Protein AF-A0A0N4Y016-F1 (afdb_monomer_lite)

InterPro domains:
  IPR036259 MFS transporter superfamily [G3DSA:1.20.1250.20] (77-153)
  IPR036259 MFS transporter superfamily [SSF103473] (103-144)

Secondary structure (DSSP, 8-state):
----------HHHHHHHHHHHHHHHHHHHHHHTTHHHHHHH---SEEEETTEEEE-GGG--S--TTS-BTTTT-S-HHHHHHHT--SS--HHHHS-GGGSHHHHHS-HHHHHHHHHHHHHHHHHHHHHHH-HHHHHHHHHHHHHHHHHHHS-------

Structure (mmCIF, N/CA/C/O backbone):
data_AF-A0A0N4Y016-F1
#
_entry.id   AF-A0A0N4Y016-F1
#
loop_
_atom_site.group_PDB
_atom_site.id
_atom_site.type_symbol
_atom_site.label_atom_id
_atom_site.label_alt_id
_atom_site.label_comp_id
_atom_site.label_asym_id
_atom_site.label_entity_id
_atom_site.label_seq_id
_atom_site.pdbx_PDB_ins_code
_atom_site.Cartn_x
_atom_site.Cartn_y
_atom_site.Cartn_z
_atom_site.occupancy
_atom_site.B_iso_or_equiv
_atom_site.auth_seq_id
_atom_site.auth_comp_id
_atom_site.auth_asym_id
_atom_site.auth_atom_id
_atom_site.pdbx_PDB_model_num
ATOM 1 N N . MET A 1 1 ? -28.224 -11.187 36.517 1.00 31.27 1 MET A N 1
ATOM 2 C CA . MET A 1 1 ? -27.516 -10.902 37.781 1.00 31.27 1 MET A CA 1
ATOM 3 C C . MET A 1 1 ? -26.398 -9.942 37.426 1.00 31.27 1 MET A C 1
ATOM 5 O O . MET A 1 1 ? -25.656 -10.269 36.513 1.00 31.27 1 MET A O 1
ATOM 9 N N . ALA A 1 2 ? -26.400 -8.774 38.075 1.00 33.03 2 ALA A N 1
ATOM 10 C CA . ALA A 1 2 ? -25.666 -7.545 37.750 1.00 33.03 2 ALA A CA 1
ATOM 11 C C . ALA A 1 2 ? -26.059 -6.896 36.406 1.00 33.03 2 ALA A C 1
ATOM 13 O O . ALA A 1 2 ? -25.470 -7.157 35.364 1.00 33.03 2 ALA A O 1
ATOM 14 N N . ILE A 1 3 ? -27.096 -6.051 36.449 1.00 38.00 3 ILE A N 1
ATOM 15 C CA . ILE A 1 3 ? -27.151 -4.874 35.577 1.00 38.00 3 ILE A CA 1
ATOM 16 C C . ILE A 1 3 ? -26.117 -3.934 36.196 1.00 38.00 3 ILE A C 1
ATOM 18 O O . ILE A 1 3 ? -26.324 -3.455 37.308 1.00 38.00 3 ILE A O 1
ATOM 22 N N . GLU A 1 4 ? -24.962 -3.807 35.553 1.00 46.53 4 GLU A N 1
ATOM 23 C CA . GLU A 1 4 ? -23.960 -2.804 35.899 1.00 46.53 4 GLU A CA 1
ATOM 24 C C . GLU A 1 4 ? -24.603 -1.447 35.593 1.00 46.53 4 GLU A C 1
ATOM 26 O O . GLU A 1 4 ? -24.850 -1.114 34.432 1.00 46.53 4 GLU A O 1
ATOM 31 N N . GLU A 1 5 ? -25.029 -0.735 36.638 1.00 42.47 5 GLU A N 1
ATOM 32 C CA . GLU A 1 5 ? -25.498 0.640 36.506 1.00 42.47 5 GLU A CA 1
ATOM 33 C C . GLU A 1 5 ? -24.327 1.469 35.977 1.00 42.47 5 GLU A C 1
ATOM 35 O O . GLU A 1 5 ? -23.340 1.684 36.677 1.00 42.47 5 GLU A O 1
ATOM 40 N N . ALA A 1 6 ? -24.415 1.892 34.717 1.00 51.56 6 ALA A N 1
ATOM 41 C CA . ALA A 1 6 ? -23.481 2.849 34.152 1.00 51.56 6 ALA A CA 1
ATOM 42 C C . ALA A 1 6 ? -23.633 4.173 34.919 1.00 51.56 6 ALA A C 1
ATOM 44 O O . ALA A 1 6 ? -24.659 4.848 34.797 1.00 51.56 6 ALA A O 1
ATOM 45 N N . GLU A 1 7 ? -22.635 4.524 35.736 1.00 58.72 7 GLU A N 1
ATOM 46 C CA . GLU A 1 7 ? -22.540 5.847 36.355 1.00 58.72 7 GLU A CA 1
ATOM 47 C C . GLU A 1 7 ? -22.636 6.943 35.276 1.00 58.72 7 GLU A C 1
ATOM 49 O O . GLU A 1 7 ? -22.144 6.761 34.156 1.00 58.72 7 GLU A O 1
ATOM 54 N N . PRO A 1 8 ? -23.269 8.094 35.571 1.00 52.09 8 PRO A N 1
ATOM 55 C CA . PRO A 1 8 ? -23.382 9.180 34.610 1.00 52.09 8 PRO A CA 1
ATOM 56 C C . PRO A 1 8 ? -21.987 9.735 34.301 1.00 52.09 8 PRO A C 1
ATOM 58 O O . PRO A 1 8 ? -21.398 10.453 35.107 1.00 52.09 8 PRO A O 1
ATOM 61 N N . THR A 1 9 ? -21.471 9.414 33.114 1.00 60.38 9 THR A N 1
ATOM 62 C CA . THR A 1 9 ? -20.180 9.893 32.606 1.00 60.38 9 THR A CA 1
ATOM 63 C C . THR A 1 9 ? -20.112 11.414 32.695 1.00 60.38 9 THR A C 1
ATOM 65 O O . THR A 1 9 ? -20.908 12.114 32.056 1.00 60.38 9 THR A O 1
ATOM 68 N N . THR A 1 10 ? -19.170 11.948 33.474 1.00 66.56 10 THR A N 1
ATOM 69 C CA . THR A 1 10 ? -18.962 13.395 33.515 1.00 66.56 10 THR A CA 1
ATOM 70 C C . THR A 1 10 ? -18.268 13.853 32.229 1.00 66.56 10 THR A C 1
ATOM 72 O O . THR A 1 10 ? -17.533 13.108 31.582 1.00 66.56 10 THR A O 1
ATOM 75 N N . TRP A 1 11 ? -18.472 15.109 31.827 1.00 59.75 11 TRP A N 1
ATOM 76 C CA . TRP A 1 11 ? -17.852 15.676 30.617 1.00 59.75 11 TRP A CA 1
ATOM 77 C C . TRP A 1 11 ? -16.311 15.642 30.629 1.00 59.75 11 TRP A C 1
ATOM 79 O O . TRP A 1 11 ? -15.691 15.761 29.571 1.00 59.75 11 TRP A O 1
ATOM 89 N N . ALA A 1 12 ? -15.695 15.513 31.808 1.00 64.06 12 ALA A N 1
ATOM 90 C CA . ALA A 1 12 ? -14.253 15.362 31.964 1.00 64.06 12 ALA A CA 1
ATOM 91 C C . ALA A 1 12 ? -13.785 13.943 31.603 1.00 64.06 12 ALA A C 1
ATOM 93 O O . ALA A 1 12 ? -12.786 13.807 30.896 1.00 64.06 12 ALA A O 1
ATOM 94 N N . ASP A 1 13 ? -14.545 12.920 31.996 1.00 66.69 13 ASP A N 1
ATOM 95 C CA . ASP A 1 13 ? -14.242 11.514 31.700 1.00 66.69 13 ASP A CA 1
ATOM 96 C C . ASP A 1 13 ? -14.349 11.243 30.195 1.00 66.69 13 ASP A C 1
ATOM 98 O O . ASP A 1 13 ? -13.424 10.710 29.588 1.00 66.69 13 ASP A O 1
ATOM 102 N N . LEU A 1 14 ? -15.386 11.785 29.541 1.00 66.81 14 LEU A N 1
ATOM 103 C CA . LEU A 1 14 ? -15.555 11.681 28.085 1.00 66.81 14 LEU A CA 1
ATOM 104 C C . LEU A 1 14 ? -14.371 12.286 27.304 1.00 66.81 14 LEU A C 1
ATOM 106 O O . LEU A 1 14 ? -13.972 11.775 26.258 1.00 66.81 14 LEU A O 1
ATOM 110 N N . ARG A 1 15 ? -13.789 13.389 27.796 1.00 72.75 15 ARG A N 1
ATOM 111 C CA . ARG A 1 15 ? -12.608 14.011 27.171 1.00 72.75 15 ARG A CA 1
ATOM 112 C C . ARG A 1 15 ? -11.352 13.171 27.362 1.00 72.75 15 ARG A C 1
ATOM 114 O O . ARG A 1 15 ? -10.527 13.119 26.451 1.00 72.75 15 ARG A O 1
ATOM 121 N N . LEU A 1 16 ? -11.208 12.543 28.526 1.00 74.44 16 LEU A N 1
ATOM 122 C CA . LEU A 1 16 ? -10.088 11.663 28.831 1.00 74.44 16 LEU A CA 1
ATOM 123 C C . LEU A 1 16 ? -10.142 10.401 27.964 1.00 74.44 16 LEU A C 1
ATOM 125 O O . LEU A 1 16 ? -9.131 10.042 27.370 1.00 74.44 16 LEU A O 1
ATOM 129 N N . ASP A 1 17 ? -11.317 9.797 27.805 1.00 71.50 17 ASP A N 1
ATOM 130 C CA . ASP A 1 17 ? -11.499 8.596 26.985 1.00 71.50 17 ASP A CA 1
ATOM 131 C C . ASP A 1 17 ? -11.209 8.862 25.505 1.00 71.50 17 ASP A C 1
ATOM 133 O O . ASP A 1 17 ? -10.481 8.101 24.863 1.00 71.50 17 ASP A O 1
ATOM 137 N N . ILE A 1 18 ? -11.681 9.993 24.967 1.00 73.88 18 ILE A N 1
ATOM 138 C CA . ILE A 1 18 ? -11.359 10.419 23.595 1.00 73.88 18 ILE A CA 1
ATOM 139 C C . ILE A 1 18 ? -9.852 10.660 23.438 1.00 73.88 18 ILE A C 1
ATOM 141 O O . ILE A 1 18 ? -9.267 10.272 22.425 1.00 73.88 18 ILE A O 1
ATOM 145 N N . LEU A 1 19 ? -9.205 11.278 24.431 1.00 73.19 19 LEU A N 1
ATOM 146 C CA . LEU A 1 19 ? -7.766 11.538 24.407 1.00 73.19 19 LEU A CA 1
ATOM 147 C C . LEU A 1 19 ? -6.959 10.236 24.466 1.00 73.19 19 LEU A C 1
ATOM 149 O O . LEU A 1 19 ? -6.006 10.079 23.703 1.00 73.19 19 LEU A O 1
ATOM 153 N N . ILE A 1 20 ? -7.343 9.294 25.330 1.00 79.06 20 ILE A N 1
ATOM 154 C CA . ILE A 1 20 ? -6.713 7.974 25.441 1.00 79.06 20 ILE A CA 1
ATOM 155 C C . ILE A 1 20 ? -6.882 7.216 24.130 1.00 79.06 20 ILE A C 1
ATOM 157 O O . ILE A 1 20 ? -5.908 6.671 23.616 1.00 79.06 20 ILE A O 1
ATOM 161 N N . PHE A 1 21 ? -8.079 7.238 23.545 1.00 75.62 21 PHE A N 1
ATOM 162 C CA . PHE A 1 21 ? -8.343 6.602 22.264 1.00 75.62 21 PHE A CA 1
ATOM 163 C C . PHE A 1 21 ? -7.490 7.214 21.150 1.00 75.62 21 PHE A C 1
ATOM 165 O O . PHE A 1 21 ? -6.783 6.489 20.456 1.00 75.62 21 PHE A O 1
ATOM 172 N N . ALA A 1 22 ? -7.474 8.541 21.015 1.00 72.94 22 ALA A N 1
ATOM 173 C CA . ALA A 1 22 ? -6.661 9.233 20.017 1.00 72.94 22 ALA A CA 1
ATOM 174 C C . ALA A 1 22 ? -5.164 8.945 20.199 1.00 72.94 22 ALA A C 1
ATOM 176 O O . ALA A 1 22 ? -4.471 8.643 19.230 1.00 72.94 22 ALA A O 1
ATOM 177 N N . THR A 1 23 ? -4.673 8.968 21.440 1.00 70.75 23 THR A N 1
ATOM 178 C CA . THR A 1 23 ? -3.265 8.694 21.760 1.00 70.75 23 THR A CA 1
ATOM 179 C C . THR A 1 23 ? -2.908 7.234 21.495 1.00 70.75 23 THR A C 1
ATOM 181 O O . THR A 1 23 ? -1.837 6.954 20.966 1.00 70.75 23 THR A O 1
ATOM 184 N N . TYR A 1 24 ? -3.811 6.298 21.792 1.00 76.56 24 TYR A N 1
ATOM 185 C CA . TYR A 1 24 ? -3.641 4.880 21.490 1.00 76.56 24 TYR A CA 1
ATOM 186 C C . TYR A 1 24 ? -3.611 4.625 19.981 1.00 76.56 24 TYR A C 1
ATOM 188 O O . TYR A 1 24 ? -2.718 3.929 19.504 1.00 76.56 24 TYR A O 1
ATOM 196 N N . GLN A 1 25 ? -4.518 5.247 19.218 1.00 69.81 25 GLN A N 1
ATOM 197 C CA . GLN A 1 25 ? -4.508 5.192 17.754 1.00 69.81 25 GLN A CA 1
ATOM 198 C C . GLN A 1 25 ? -3.208 5.762 17.183 1.00 69.81 25 GLN A C 1
ATOM 200 O O . GLN A 1 25 ? -2.603 5.125 16.328 1.00 69.81 25 GLN A O 1
ATOM 205 N N . LEU A 1 26 ? -2.736 6.905 17.697 1.00 66.94 26 LEU A N 1
ATOM 206 C CA . LEU A 1 26 ? -1.453 7.517 17.330 1.00 66.94 26 LEU A CA 1
ATOM 207 C C . LEU A 1 26 ? -0.255 6.635 17.690 1.00 66.94 26 LEU A C 1
ATOM 209 O O . LEU A 1 26 ? 0.684 6.532 16.910 1.00 66.94 26 LEU A O 1
ATOM 213 N N . CYS A 1 27 ? -0.279 5.972 18.842 1.00 69.81 27 CYS A N 1
ATOM 214 C CA . CYS A 1 27 ? 0.796 5.086 19.269 1.00 69.81 27 CYS A CA 1
ATOM 215 C C . CYS A 1 27 ? 0.836 3.814 18.409 1.00 69.81 27 CYS A C 1
ATOM 217 O O . CYS A 1 27 ? 1.904 3.400 17.962 1.00 69.81 27 CYS A O 1
ATOM 219 N N . HIS A 1 28 ? -0.328 3.235 18.100 1.00 69.00 28 HIS A N 1
ATOM 220 C CA . HIS A 1 28 ? -0.449 2.085 17.203 1.00 69.00 28 HIS A CA 1
ATOM 221 C C . HIS A 1 28 ? -0.002 2.436 15.783 1.00 69.00 28 HIS A C 1
ATOM 223 O O . HIS A 1 28 ? 0.725 1.664 15.154 1.00 69.00 28 HIS A O 1
ATOM 229 N N . ALA A 1 29 ? -0.380 3.632 15.326 1.00 65.25 29 ALA A N 1
ATOM 230 C CA . ALA A 1 29 ? 0.157 4.282 14.147 1.00 65.25 29 ALA A CA 1
ATOM 231 C C . ALA A 1 29 ? 1.692 4.284 14.209 1.00 65.25 29 ALA A C 1
ATOM 233 O O . ALA A 1 29 ? 2.318 3.521 13.489 1.00 65.25 29 ALA A O 1
ATOM 234 N N . LEU A 1 30 ? 2.309 5.023 15.127 1.00 64.94 30 LEU A N 1
ATOM 235 C CA . LEU A 1 30 ? 3.767 5.164 15.216 1.00 64.94 30 LEU A CA 1
ATOM 236 C C . LEU A 1 30 ? 4.521 3.823 15.347 1.00 64.94 30 LEU A C 1
ATOM 238 O O . LEU A 1 30 ? 5.601 3.677 14.779 1.00 64.94 30 LEU A O 1
ATOM 242 N N . SER A 1 31 ? 3.946 2.835 16.040 1.00 63.47 31 SER A N 1
ATOM 243 C CA . SER A 1 31 ? 4.585 1.536 16.315 1.00 63.47 31 SER A CA 1
ATOM 244 C C . SER A 1 31 ? 4.634 0.605 15.100 1.00 63.47 31 SER A C 1
ATOM 246 O O . SER A 1 31 ? 5.610 -0.114 14.911 1.00 63.47 31 SER A O 1
ATOM 248 N N . THR A 1 32 ? 3.594 0.610 14.260 1.00 60.84 32 THR A N 1
ATOM 249 C CA . THR A 1 32 ? 3.521 -0.257 13.064 1.00 60.84 32 THR A CA 1
ATOM 250 C C . THR A 1 32 ? 4.047 0.429 11.794 1.00 60.84 32 THR A C 1
ATOM 252 O O . THR A 1 32 ? 4.201 -0.206 10.749 1.00 60.84 32 THR A O 1
ATOM 255 N N . GLN A 1 33 ? 4.377 1.722 11.880 1.00 56.25 33 GLN A N 1
ATOM 256 C CA . GLN A 1 33 ? 4.485 2.618 10.728 1.00 56.25 33 GLN A CA 1
ATOM 257 C C . GLN A 1 33 ? 5.801 2.698 9.978 1.00 56.25 33 GLN A C 1
ATOM 259 O O . GLN A 1 33 ? 5.846 3.352 8.941 1.00 56.25 33 GLN A O 1
ATOM 264 N N . GLN A 1 34 ? 6.880 2.085 10.439 1.00 60.25 34 GLN A N 1
ATOM 265 C CA . GLN A 1 34 ? 8.138 2.245 9.704 1.00 60.25 34 GLN A CA 1
ATOM 266 C C . GLN A 1 34 ? 8.256 1.237 8.557 1.00 60.25 34 GLN A C 1
ATOM 268 O O . GLN 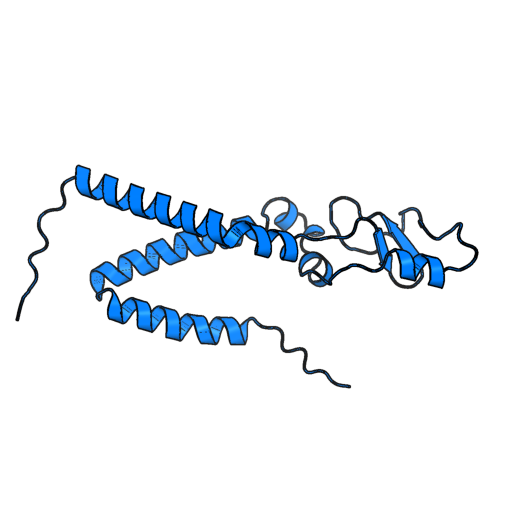A 1 34 ? 8.770 1.574 7.497 1.00 60.25 34 GLN A O 1
ATOM 273 N N . VAL A 1 35 ? 7.736 0.019 8.720 1.00 68.06 35 VAL A N 1
ATOM 274 C CA . VAL A 1 35 ? 8.026 -1.072 7.775 1.00 68.06 35 VAL A CA 1
ATOM 275 C C . VAL A 1 35 ? 7.027 -1.125 6.617 1.00 68.06 35 VAL A C 1
ATOM 277 O O . VAL A 1 35 ? 7.434 -1.192 5.459 1.00 68.06 35 VAL A O 1
ATOM 280 N N . ILE A 1 36 ? 5.723 -1.043 6.902 1.00 70.88 36 ILE A N 1
ATOM 281 C CA . ILE A 1 36 ? 4.670 -1.209 5.884 1.00 70.88 36 ILE A CA 1
ATOM 282 C C . ILE A 1 36 ? 4.702 -0.084 4.830 1.00 70.88 36 ILE A C 1
ATOM 284 O O . ILE A 1 36 ? 4.728 -0.395 3.640 1.00 70.88 36 ILE A O 1
ATOM 288 N N . PRO A 1 37 ? 4.789 1.209 5.201 1.00 69.44 37 PRO A N 1
ATOM 289 C CA . PRO A 1 37 ? 4.951 2.303 4.243 1.00 69.44 37 PRO A CA 1
ATOM 290 C C . PRO A 1 37 ? 6.182 2.185 3.352 1.00 69.44 37 PRO A C 1
ATOM 292 O O . PRO A 1 37 ? 6.111 2.537 2.177 1.00 69.44 37 PRO A O 1
ATOM 295 N N . VAL A 1 38 ? 7.306 1.722 3.905 1.00 73.44 38 VAL A N 1
ATOM 296 C CA . VAL A 1 38 ? 8.556 1.567 3.154 1.00 73.44 38 VAL A CA 1
ATOM 297 C C . VAL A 1 38 ? 8.407 0.460 2.119 1.00 73.44 38 VAL A C 1
ATOM 299 O O . VAL A 1 38 ? 8.731 0.687 0.960 1.00 73.44 38 VAL A O 1
ATOM 302 N N . LEU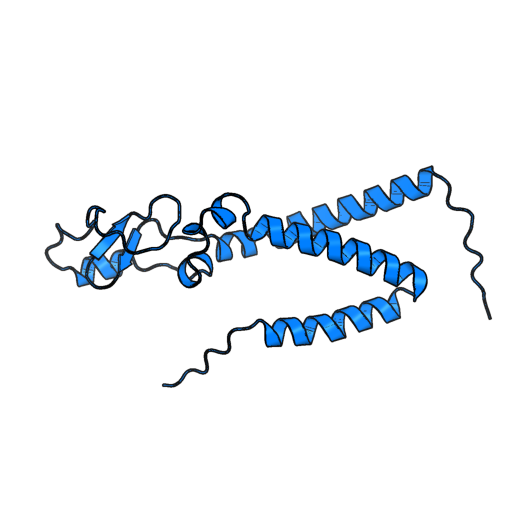 A 1 39 ? 7.848 -0.690 2.502 1.00 72.69 39 LEU A N 1
ATOM 303 C CA . LEU A 1 39 ? 7.607 -1.797 1.576 1.00 72.69 39 LEU A CA 1
ATOM 304 C C . LEU A 1 39 ? 6.571 -1.448 0.503 1.00 72.69 39 LEU A C 1
ATOM 306 O O . LEU A 1 39 ? 6.762 -1.796 -0.657 1.00 72.69 39 LEU A O 1
ATOM 310 N N . LEU A 1 40 ? 5.502 -0.733 0.864 1.00 75.06 40 LEU A N 1
ATOM 311 C CA . LEU A 1 40 ? 4.463 -0.336 -0.087 1.00 75.06 40 LEU A CA 1
ATOM 312 C C . LEU A 1 40 ? 4.963 0.720 -1.075 1.00 75.06 40 LEU A C 1
ATOM 314 O O . LEU A 1 40 ? 4.674 0.619 -2.260 1.00 75.06 40 LEU A O 1
ATOM 318 N N . ASN A 1 41 ? 5.723 1.716 -0.607 1.00 76.12 41 ASN A N 1
ATOM 319 C CA . ASN A 1 41 ? 6.120 2.875 -1.414 1.00 76.12 41 ASN A CA 1
ATOM 320 C C . ASN A 1 41 ? 7.522 2.799 -2.005 1.00 76.12 41 ASN A C 1
ATOM 322 O O . ASN A 1 41 ? 7.972 3.783 -2.601 1.00 76.12 41 ASN A O 1
ATOM 326 N N . TYR A 1 42 ? 8.241 1.703 -1.793 1.00 81.38 42 TYR A N 1
ATOM 327 C CA . TYR A 1 42 ? 9.540 1.530 -2.413 1.00 81.38 42 TYR A CA 1
ATOM 328 C C . TYR A 1 42 ? 9.375 1.518 -3.927 1.00 81.38 42 TYR A C 1
ATOM 330 O O . TYR A 1 42 ? 8.636 0.713 -4.482 1.00 81.38 42 TYR A O 1
ATOM 338 N N . THR A 1 43 ? 10.074 2.416 -4.597 1.00 81.81 43 THR A N 1
ATOM 339 C CA . THR A 1 43 ? 10.209 2.422 -6.049 1.00 81.81 43 THR A CA 1
ATOM 340 C C . THR A 1 43 ? 11.680 2.673 -6.340 1.00 81.81 43 THR A C 1
ATOM 342 O O . THR A 1 43 ? 12.217 3.669 -5.834 1.00 81.81 43 THR A O 1
ATOM 345 N N . PRO A 1 44 ? 12.356 1.800 -7.103 1.00 82.25 44 PRO A N 1
ATOM 346 C CA . PRO A 1 44 ? 13.742 2.027 -7.466 1.00 82.25 44 PRO A CA 1
ATOM 347 C C . PRO A 1 44 ? 13.846 3.290 -8.324 1.00 82.25 44 PRO A C 1
ATOM 349 O O . PRO A 1 44 ? 12.908 3.671 -9.025 1.00 82.25 44 PRO A O 1
ATOM 352 N N . LYS A 1 45 ? 15.008 3.942 -8.274 1.00 81.44 45 LYS A N 1
ATOM 353 C CA . LYS A 1 45 ? 15.272 5.138 -9.089 1.00 81.44 45 LYS A CA 1
ATOM 354 C C . LYS A 1 45 ? 15.304 4.819 -10.584 1.00 81.44 45 LYS A C 1
ATOM 356 O O . LYS A 1 45 ? 14.965 5.671 -11.391 1.00 81.44 45 LYS A O 1
ATOM 361 N N . VAL A 1 46 ? 15.696 3.596 -10.939 1.00 82.00 46 VAL A N 1
ATOM 362 C CA . VAL A 1 46 ? 15.773 3.112 -12.320 1.00 82.00 46 VAL A CA 1
ATOM 363 C C . VAL A 1 46 ? 14.878 1.887 -12.451 1.00 82.00 46 VAL A C 1
ATOM 365 O O . VAL A 1 46 ? 14.955 0.975 -11.629 1.00 82.00 46 VAL A O 1
ATOM 368 N N . GLY A 1 47 ? 14.023 1.879 -13.470 1.00 81.62 47 GLY A N 1
ATOM 369 C CA . GLY A 1 47 ? 13.203 0.734 -13.851 1.00 81.62 47 GLY A CA 1
ATOM 370 C C . GLY A 1 47 ? 13.609 0.239 -15.231 1.00 81.62 47 GLY A C 1
ATOM 371 O O . GLY A 1 47 ? 13.763 1.035 -16.159 1.00 81.62 47 GLY A O 1
ATOM 372 N N . CYS A 1 48 ? 13.797 -1.071 -15.368 1.00 80.12 48 CYS A N 1
ATOM 373 C CA . CYS A 1 48 ? 14.109 -1.703 -16.645 1.00 80.12 48 CYS A CA 1
ATOM 374 C C . CYS A 1 48 ? 12.881 -2.450 -17.171 1.00 80.12 48 CYS A C 1
ATOM 376 O O . CYS A 1 48 ? 12.413 -3.399 -16.542 1.00 80.12 48 CYS A O 1
ATOM 378 N N . PHE A 1 49 ? 12.395 -2.036 -18.340 1.00 81.88 49 PHE A N 1
ATOM 379 C CA . PHE A 1 49 ? 11.268 -2.632 -19.052 1.00 81.88 49 PHE A CA 1
ATOM 380 C C . PHE A 1 49 ? 11.778 -3.215 -20.371 1.00 81.88 49 PHE A C 1
ATOM 382 O O . PHE A 1 49 ? 12.218 -2.477 -21.255 1.00 81.88 49 PHE A O 1
ATOM 389 N N . ASP A 1 50 ? 11.740 -4.542 -20.498 1.00 78.81 50 ASP A N 1
ATOM 390 C CA . ASP A 1 50 ? 12.259 -5.297 -21.645 1.00 78.81 50 ASP A CA 1
ATOM 391 C C . ASP A 1 50 ? 13.714 -4.925 -22.004 1.00 78.81 50 ASP A C 1
ATOM 393 O O . ASP A 1 50 ? 14.654 -5.406 -21.357 1.00 78.81 50 ASP A O 1
ATOM 397 N N . ASN A 1 51 ? 13.862 -4.040 -23.002 1.00 75.00 51 ASN A N 1
ATOM 398 C CA . ASN A 1 51 ? 15.102 -3.594 -23.644 1.00 75.00 51 ASN A CA 1
ATOM 399 C C . ASN A 1 51 ? 15.446 -2.117 -23.354 1.00 75.00 51 ASN A C 1
ATOM 401 O O . ASN A 1 51 ? 16.338 -1.549 -23.986 1.00 75.00 51 ASN A O 1
ATOM 405 N N . VAL A 1 52 ? 14.729 -1.464 -22.435 1.00 78.00 52 VAL A N 1
ATOM 406 C CA . VAL A 1 52 ? 14.952 -0.057 -22.078 1.00 78.00 52 VAL A CA 1
ATOM 407 C C . VAL A 1 52 ? 15.015 0.082 -20.561 1.00 78.00 52 VAL A C 1
ATOM 409 O O . VAL A 1 52 ? 14.109 -0.354 -19.856 1.00 78.00 52 VAL A O 1
ATOM 412 N N . CYS A 1 53 ? 16.080 0.705 -20.055 1.00 81.38 53 CYS A N 1
ATOM 413 C CA . CYS A 1 53 ? 16.195 1.085 -18.649 1.00 81.38 53 CYS A CA 1
ATOM 414 C C . CYS A 1 53 ? 16.072 2.600 -18.538 1.00 81.38 53 CYS A C 1
ATOM 416 O O . CYS A 1 53 ? 16.834 3.327 -19.168 1.00 81.38 53 CYS A O 1
ATOM 418 N N . GLN A 1 54 ? 15.115 3.075 -17.753 1.00 85.06 54 GLN A N 1
ATOM 419 C CA . GLN A 1 54 ? 14.777 4.493 -17.635 1.00 85.06 54 GLN A CA 1
ATOM 420 C C . GLN A 1 54 ? 14.769 4.924 -16.169 1.00 85.06 54 GLN A C 1
ATOM 422 O O . GLN A 1 54 ? 14.498 4.121 -15.272 1.00 85.06 54 GLN A O 1
ATOM 427 N N . GLU A 1 55 ? 15.047 6.202 -15.928 1.00 81.56 55 GLU A N 1
ATOM 428 C CA . GLU A 1 55 ? 14.849 6.804 -14.612 1.00 81.56 55 GLU A CA 1
ATOM 429 C C . GLU A 1 55 ? 13.346 6.985 -14.352 1.00 81.56 55 GLU A C 1
ATOM 431 O O . GLU A 1 55 ? 12.585 7.382 -15.237 1.00 81.56 55 GLU A O 1
ATOM 436 N N . ILE A 1 56 ? 12.900 6.617 -13.153 1.00 80.88 56 ILE A N 1
ATOM 437 C CA . ILE A 1 56 ? 11.493 6.674 -12.766 1.00 80.88 56 ILE A CA 1
ATOM 438 C C . ILE A 1 56 ? 11.193 8.061 -12.197 1.00 80.88 56 ILE A C 1
ATOM 440 O O . ILE A 1 56 ? 11.532 8.367 -11.052 1.00 80.88 56 ILE A O 1
ATOM 444 N N . GLU A 1 57 ? 10.516 8.894 -12.985 1.00 72.62 57 GLU A N 1
ATOM 445 C CA . GLU A 1 57 ? 10.018 10.187 -12.519 1.00 72.62 57 GLU A CA 1
ATOM 446 C C . GLU A 1 57 ? 8.745 10.013 -11.667 1.00 72.62 57 GLU A C 1
ATOM 448 O O . GLU A 1 57 ? 7.868 9.194 -11.947 1.00 72.62 57 GLU A O 1
ATOM 453 N N . GLU A 1 58 ? 8.661 10.769 -10.569 1.00 72.75 58 GLU A N 1
ATOM 454 C CA . GLU A 1 58 ? 7.488 10.839 -9.681 1.00 72.75 58 GLU A CA 1
ATOM 455 C C . GLU A 1 58 ? 6.977 9.499 -9.100 1.00 72.75 58 GLU A C 1
ATOM 457 O O . GLU A 1 58 ? 5.807 9.392 -8.733 1.00 72.75 58 GLU A O 1
ATOM 462 N N . LYS A 1 59 ? 7.844 8.483 -8.954 1.00 73.75 59 LYS A N 1
ATOM 463 C CA . LYS A 1 59 ? 7.492 7.135 -8.442 1.00 73.75 59 LYS A CA 1
ATOM 464 C C . LYS A 1 59 ? 6.483 6.366 -9.310 1.00 73.75 59 LYS A C 1
ATOM 466 O O . LYS A 1 59 ? 5.936 5.358 -8.863 1.00 73.75 59 LYS A O 1
ATOM 471 N N . CYS A 1 60 ? 6.231 6.804 -10.542 1.00 80.62 60 CYS A N 1
ATOM 472 C CA . CYS A 1 60 ? 5.369 6.083 -11.471 1.00 80.62 60 CYS A CA 1
ATOM 473 C C . CYS A 1 60 ? 6.176 5.005 -12.208 1.00 80.62 60 CYS A C 1
ATOM 475 O O . CYS A 1 60 ? 6.916 5.295 -13.145 1.00 80.62 60 CYS A O 1
ATOM 477 N N . TYR A 1 61 ? 6.039 3.747 -11.782 1.00 77.56 61 TYR A N 1
ATOM 478 C CA . TYR A 1 61 ? 6.739 2.611 -12.386 1.00 77.56 61 TYR A CA 1
ATOM 479 C C . TYR A 1 61 ? 6.070 2.160 -13.696 1.00 77.56 61 TYR A C 1
ATOM 481 O O . TYR A 1 61 ? 5.492 1.085 -13.764 1.00 77.56 61 TYR A O 1
ATOM 489 N N . ARG A 1 62 ? 6.132 2.994 -14.741 1.00 78.44 62 ARG A N 1
ATOM 490 C CA . ARG A 1 62 ? 5.592 2.690 -16.074 1.00 78.44 62 ARG A CA 1
ATOM 491 C C . ARG A 1 62 ? 6.634 2.930 -17.160 1.00 78.44 62 ARG A C 1
ATOM 493 O O . ARG A 1 62 ? 7.438 3.859 -17.070 1.00 78.44 62 ARG A O 1
ATOM 500 N N . LYS A 1 63 ? 6.570 2.137 -18.233 1.00 78.38 63 LYS A N 1
ATOM 501 C CA . LYS A 1 63 ? 7.338 2.384 -19.457 1.00 78.38 63 LYS A CA 1
ATOM 502 C C . LYS A 1 63 ? 7.007 3.764 -20.039 1.00 78.38 63 LYS A C 1
ATOM 504 O O . LYS A 1 63 ? 5.847 4.093 -20.274 1.00 78.38 63 LYS A O 1
ATOM 509 N N . CYS A 1 64 ? 8.041 4.560 -20.268 1.00 74.56 64 CYS A N 1
ATOM 510 C CA . CYS A 1 64 ? 7.966 5.900 -20.823 1.00 74.56 64 CYS A CA 1
ATOM 511 C C . CYS A 1 64 ? 8.650 5.905 -22.190 1.00 74.56 64 CYS A C 1
ATOM 513 O O . CYS A 1 64 ? 9.859 5.702 -22.286 1.00 74.56 64 CYS A O 1
ATOM 515 N N . ASP A 1 65 ? 7.886 6.168 -23.248 1.00 70.94 65 ASP A N 1
ATOM 516 C CA . ASP A 1 65 ? 8.405 6.132 -24.621 1.00 70.94 65 ASP A CA 1
ATOM 517 C C . ASP A 1 65 ? 9.341 7.312 -24.949 1.00 70.94 65 ASP A C 1
ATOM 519 O O . ASP A 1 65 ? 10.119 7.246 -25.897 1.00 70.94 65 ASP A O 1
ATOM 523 N N . THR A 1 66 ? 9.293 8.393 -24.162 1.00 72.19 66 THR A N 1
ATOM 524 C CA . THR A 1 66 ? 10.090 9.618 -24.359 1.00 72.19 66 THR A CA 1
ATOM 525 C C . THR A 1 66 ? 11.287 9.743 -23.417 1.00 72.19 66 THR A C 1
ATOM 527 O O . THR A 1 66 ? 12.014 10.732 -23.490 1.00 72.19 66 THR A O 1
ATOM 530 N N . CYS A 1 67 ? 11.484 8.791 -22.505 1.00 75.94 67 CYS A N 1
ATOM 531 C CA . CYS A 1 67 ? 12.494 8.898 -21.457 1.00 75.94 67 CYS A CA 1
ATOM 532 C C . CYS A 1 67 ? 13.875 8.423 -21.936 1.00 75.94 67 CYS A C 1
ATOM 534 O O . CYS A 1 67 ? 14.001 7.489 -22.729 1.00 75.94 67 CYS A O 1
ATOM 536 N N . THR A 1 68 ? 14.932 9.068 -21.435 1.00 77.06 68 THR A N 1
ATOM 537 C CA . THR A 1 68 ? 16.320 8.727 -21.775 1.00 77.06 68 THR A CA 1
ATOM 538 C C . THR A 1 68 ? 16.677 7.337 -21.253 1.00 77.06 68 THR A C 1
ATOM 540 O O . THR A 1 68 ? 16.484 7.034 -20.075 1.00 77.06 68 THR A O 1
ATOM 543 N N . ASN A 1 69 ? 17.243 6.496 -22.122 1.00 77.62 69 ASN A N 1
ATOM 544 C CA . ASN A 1 69 ? 17.695 5.162 -21.742 1.00 77.62 69 ASN A CA 1
ATOM 545 C C . ASN A 1 69 ? 19.065 5.238 -21.045 1.00 77.62 69 ASN A C 1
ATOM 547 O O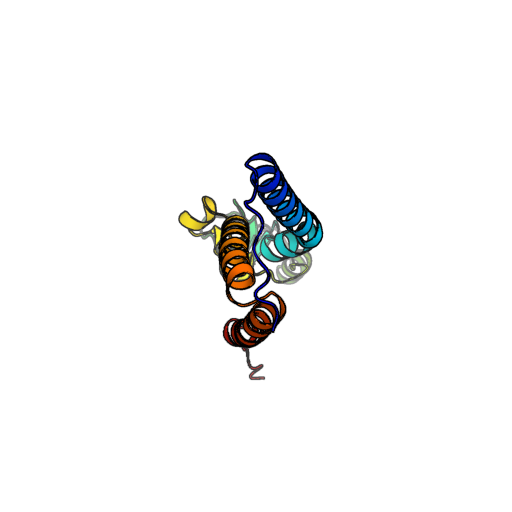 . ASN A 1 69 ? 20.070 5.592 -21.663 1.00 77.62 69 ASN A O 1
ATOM 551 N N . VAL A 1 70 ? 19.100 4.873 -19.765 1.00 80.69 70 VAL A N 1
ATOM 552 C CA . VAL A 1 70 ? 20.300 4.874 -18.911 1.00 80.69 70 VAL A CA 1
ATOM 553 C C . VAL A 1 70 ? 21.336 3.860 -19.412 1.00 80.69 70 VAL A C 1
ATOM 555 O O . VAL A 1 70 ? 22.538 4.100 -19.320 1.00 80.69 70 VAL A O 1
ATOM 558 N N . CYS A 1 71 ? 20.882 2.758 -20.017 1.00 76.50 71 CYS A N 1
ATOM 559 C CA . CYS A 1 71 ? 21.737 1.700 -20.557 1.00 76.50 71 CYS A CA 1
ATOM 560 C C . CYS A 1 71 ? 22.035 1.854 -22.060 1.00 76.50 71 CYS A C 1
ATOM 562 O O . CYS A 1 71 ? 22.615 0.953 -22.655 1.00 76.50 71 CYS A O 1
ATOM 564 N N . ALA A 1 72 ? 21.686 2.977 -22.705 1.00 76.88 72 ALA A N 1
ATOM 565 C CA . ALA A 1 72 ? 21.972 3.170 -24.136 1.00 76.88 72 ALA A CA 1
ATOM 566 C C . ALA A 1 72 ? 23.473 3.263 -24.466 1.00 76.88 72 ALA A C 1
ATOM 568 O O . ALA A 1 72 ? 23.864 3.024 -25.604 1.00 76.88 72 ALA A O 1
ATOM 569 N N . ASN A 1 73 ? 24.307 3.628 -23.488 1.00 77.44 73 ASN A N 1
ATOM 570 C CA . ASN A 1 73 ? 25.748 3.810 -23.667 1.00 77.44 73 ASN A CA 1
ATOM 571 C C . ASN A 1 73 ? 26.579 2.601 -23.190 1.00 77.44 73 ASN A C 1
ATOM 573 O O . ASN A 1 73 ? 27.808 2.658 -23.216 1.00 77.44 73 ASN A O 1
ATOM 577 N N . SER A 1 74 ? 25.945 1.524 -22.703 1.00 73.50 74 SER A N 1
ATOM 578 C CA . SER A 1 74 ? 26.672 0.326 -22.272 1.00 73.50 74 SER A CA 1
ATOM 579 C C . SER A 1 74 ? 26.935 -0.606 -23.457 1.00 73.50 74 SER A C 1
ATOM 581 O O . SER A 1 74 ? 26.099 -0.787 -24.337 1.00 73.50 74 SER A O 1
ATOM 583 N N . THR A 1 75 ? 28.122 -1.213 -23.484 1.00 73.12 75 THR A N 1
ATOM 584 C CA . THR A 1 75 ? 28.509 -2.212 -24.496 1.00 73.12 75 THR A CA 1
ATOM 585 C C . THR A 1 75 ? 27.786 -3.544 -24.317 1.00 73.12 75 THR A C 1
ATOM 587 O O . THR A 1 75 ? 27.665 -4.305 -25.273 1.00 73.12 75 THR A O 1
ATOM 590 N N . ASP A 1 76 ? 27.297 -3.811 -23.106 1.00 81.88 76 ASP A N 1
ATOM 591 C CA . ASP A 1 76 ? 26.460 -4.956 -22.777 1.00 81.88 76 ASP A CA 1
ATOM 592 C C . ASP A 1 76 ? 25.218 -4.488 -22.008 1.00 81.88 76 ASP A C 1
ATOM 594 O O . ASP A 1 76 ? 25.308 -3.877 -20.934 1.00 81.88 76 ASP A O 1
ATOM 598 N N . PHE A 1 77 ? 24.049 -4.738 -22.591 1.00 78.19 77 PHE A N 1
ATOM 599 C CA . PHE A 1 77 ? 22.763 -4.361 -22.016 1.00 78.19 77 PHE A CA 1
ATOM 600 C C . PHE A 1 77 ? 22.405 -5.244 -20.813 1.00 78.19 77 PHE A C 1
ATOM 602 O O . PHE A 1 77 ? 21.863 -4.744 -19.828 1.00 78.19 77 PHE A O 1
ATOM 609 N N . GLU A 1 78 ? 22.766 -6.531 -20.839 1.00 80.69 78 GLU A N 1
ATOM 610 C CA . GLU A 1 78 ? 22.421 -7.478 -19.770 1.00 80.69 78 GLU A CA 1
ATOM 611 C C . GLU A 1 78 ? 23.207 -7.196 -18.484 1.00 80.69 78 GLU A C 1
ATOM 613 O O . GLU A 1 78 ? 22.636 -7.182 -17.389 1.00 80.69 78 GLU A O 1
ATOM 618 N N . THR A 1 79 ? 24.495 -6.858 -18.604 1.00 82.81 79 THR A N 1
ATOM 619 C CA . THR A 1 79 ? 25.294 -6.394 -17.460 1.00 82.81 79 THR A CA 1
ATOM 620 C C . THR A 1 79 ? 24.697 -5.126 -16.839 1.00 82.81 79 THR A C 1
ATOM 622 O O . THR A 1 79 ? 24.523 -5.071 -15.620 1.00 82.81 79 THR A O 1
ATOM 625 N N . CYS A 1 80 ? 24.298 -4.141 -17.655 1.00 80.44 80 CYS A N 1
ATOM 626 C CA . CYS A 1 80 ? 23.657 -2.914 -17.168 1.00 80.44 80 CYS A CA 1
ATOM 627 C C . CYS A 1 80 ? 22.314 -3.202 -16.474 1.00 80.44 80 CYS A C 1
ATOM 629 O O . CYS A 1 80 ? 22.062 -2.727 -15.368 1.00 80.44 80 CYS A O 1
ATOM 631 N N . LYS A 1 81 ? 21.482 -4.068 -17.060 1.00 82.69 81 LYS A N 1
ATOM 632 C CA . LYS A 1 81 ? 20.202 -4.499 -16.483 1.00 82.69 81 LYS A CA 1
ATOM 633 C C . LYS A 1 81 ? 20.377 -5.196 -15.134 1.00 82.69 81 LYS A C 1
ATOM 635 O O . LYS A 1 81 ? 19.585 -4.976 -14.221 1.00 82.69 81 LYS A O 1
ATOM 640 N N . SER A 1 82 ? 21.420 -6.014 -14.983 1.00 80.50 82 SER A N 1
ATOM 641 C CA . SER A 1 82 ? 21.717 -6.699 -13.720 1.00 80.50 82 SER A CA 1
ATOM 642 C C . SER A 1 82 ? 22.099 -5.745 -12.583 1.00 80.50 82 SER A C 1
ATOM 644 O O . SER A 1 82 ? 21.766 -6.019 -11.432 1.00 80.50 82 SER A O 1
ATOM 646 N N . GLN A 1 83 ? 22.728 -4.610 -12.905 1.00 82.75 83 GLN A N 1
ATOM 647 C CA . GLN A 1 83 ? 23.161 -3.607 -11.933 1.00 82.75 83 GLN A CA 1
ATOM 648 C C . GLN A 1 83 ? 21.985 -2.827 -11.327 1.00 82.75 83 GLN A C 1
ATOM 650 O O . GLN A 1 83 ? 22.061 -2.392 -10.181 1.00 82.75 83 GLN A O 1
ATOM 655 N N . TYR A 1 84 ? 20.899 -2.669 -12.086 1.00 80.12 84 TYR A N 1
ATOM 656 C CA . TYR A 1 84 ? 19.709 -1.913 -11.691 1.00 80.12 84 TYR A CA 1
ATOM 657 C C . TYR A 1 84 ? 18.518 -2.805 -11.314 1.00 80.12 84 TYR A C 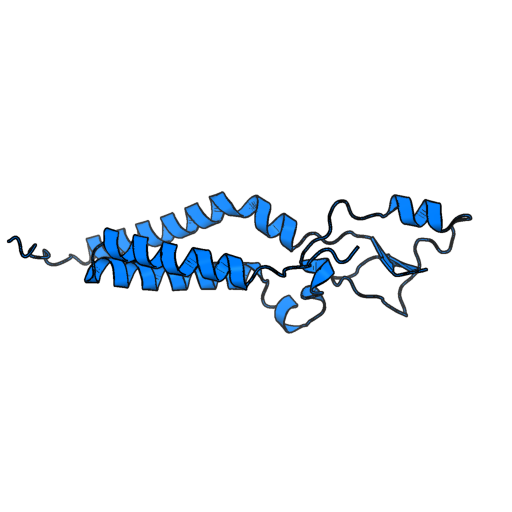1
ATOM 659 O O . TYR A 1 84 ? 17.371 -2.358 -11.352 1.00 80.12 84 TYR A O 1
ATOM 667 N N . LYS A 1 85 ? 18.760 -4.071 -10.944 1.00 78.12 85 LYS A N 1
ATOM 668 C CA . LYS A 1 85 ? 17.692 -4.936 -10.427 1.00 78.12 85 LYS A CA 1
ATOM 669 C C . LYS A 1 85 ? 17.152 -4.382 -9.097 1.00 78.12 85 LYS A C 1
ATOM 671 O O . LYS A 1 85 ? 17.953 -4.014 -8.241 1.00 78.12 85 LYS A O 1
ATOM 676 N N . PRO A 1 86 ? 15.821 -4.329 -8.907 1.00 78.44 86 PRO A N 1
ATOM 677 C CA . PRO A 1 86 ? 15.234 -3.891 -7.645 1.00 78.44 86 PRO A CA 1
ATOM 678 C C . PRO A 1 86 ? 15.556 -4.882 -6.520 1.00 78.44 86 PRO A C 1
ATOM 680 O O . PRO A 1 86 ? 15.559 -6.092 -6.746 1.00 78.44 86 PRO A O 1
ATOM 683 N N . ASP A 1 87 ? 15.773 -4.372 -5.304 1.00 78.44 87 ASP A N 1
ATOM 684 C CA . ASP A 1 87 ? 16.059 -5.203 -4.121 1.00 78.44 87 ASP A CA 1
ATOM 685 C C . ASP A 1 87 ? 14.854 -6.072 -3.724 1.00 78.44 87 ASP A C 1
ATOM 687 O O . ASP A 1 87 ? 15.006 -7.177 -3.204 1.00 78.44 87 ASP A O 1
ATOM 691 N N . PHE A 1 88 ? 13.643 -5.567 -3.970 1.00 79.12 88 PHE A N 1
ATOM 692 C CA . PHE A 1 88 ? 12.383 -6.278 -3.784 1.00 79.12 88 PHE A CA 1
ATOM 693 C C . PHE A 1 88 ? 11.295 -5.698 -4.694 1.00 79.12 88 PHE A C 1
ATOM 695 O O . PHE A 1 88 ? 11.316 -4.513 -5.036 1.00 79.12 88 PHE A O 1
ATOM 702 N N . LEU A 1 89 ? 10.332 -6.539 -5.080 1.00 77.75 89 LEU A N 1
ATOM 703 C CA . LEU A 1 89 ? 9.149 -6.111 -5.820 1.00 77.75 89 LEU A CA 1
ATOM 704 C C . LEU A 1 89 ? 8.132 -5.536 -4.828 1.00 77.75 89 LEU A C 1
ATOM 706 O O . LEU A 1 89 ? 7.669 -6.238 -3.931 1.00 77.75 89 LEU A O 1
ATOM 710 N N . SER A 1 90 ? 7.815 -4.251 -4.960 1.00 80.12 90 SER A N 1
ATOM 711 C CA . SER A 1 90 ? 6.837 -3.579 -4.103 1.00 80.12 90 SER A CA 1
ATOM 712 C C . SER A 1 90 ? 5.453 -3.534 -4.746 1.00 80.12 90 SER A C 1
ATOM 714 O O . SER A 1 90 ? 5.301 -3.571 -5.970 1.00 80.12 90 SER A O 1
ATOM 716 N N . SER A 1 91 ? 4.424 -3.336 -3.922 1.00 77.38 91 SER A N 1
ATOM 717 C CA . SER A 1 91 ? 3.058 -3.121 -4.411 1.00 77.38 91 SER A CA 1
ATOM 718 C C . SER A 1 91 ? 2.923 -1.846 -5.257 1.00 77.38 91 SER A C 1
ATOM 720 O O . SER A 1 91 ? 2.054 -1.781 -6.124 1.00 77.38 91 SER A O 1
ATOM 722 N N . ALA A 1 92 ? 3.780 -0.837 -5.057 1.00 77.31 92 ALA A N 1
ATOM 723 C CA . ALA A 1 92 ? 3.833 0.343 -5.925 1.00 77.31 92 ALA A CA 1
ATOM 724 C C . ALA A 1 92 ? 4.253 0.014 -7.360 1.00 77.31 92 ALA A C 1
ATOM 726 O O . ALA A 1 92 ? 3.774 0.664 -8.289 1.00 77.31 92 ALA A O 1
ATOM 727 N N . MET A 1 93 ? 5.121 -0.985 -7.537 1.00 77.62 93 MET A N 1
ATOM 728 C CA . MET A 1 93 ? 5.577 -1.435 -8.852 1.00 77.62 93 MET A CA 1
ATOM 729 C C . MET A 1 93 ? 4.548 -2.349 -9.522 1.00 77.62 93 MET A C 1
ATOM 731 O O . MET A 1 93 ? 4.359 -2.255 -10.727 1.00 77.62 93 MET A O 1
ATOM 735 N N . GLU A 1 94 ? 3.862 -3.196 -8.751 1.00 80.00 94 GLU A N 1
ATOM 736 C CA . GLU A 1 94 ? 2.876 -4.147 -9.285 1.00 80.00 94 GLU A CA 1
ATOM 737 C C . GLU A 1 94 ? 1.556 -3.477 -9.701 1.00 80.00 94 GLU A C 1
ATOM 739 O O . GLU A 1 94 ? 1.014 -3.769 -10.763 1.00 80.00 94 GLU A O 1
ATOM 744 N N . TYR A 1 95 ? 1.023 -2.577 -8.869 1.00 77.00 95 TYR A N 1
ATOM 745 C CA . TYR A 1 95 ? -0.289 -1.960 -9.107 1.00 77.00 95 TYR A CA 1
ATOM 746 C C . TYR A 1 95 ? -0.212 -0.596 -9.801 1.00 77.00 95 TYR A C 1
ATOM 748 O O . TYR A 1 95 ? -1.253 0.001 -10.072 1.00 77.00 95 TYR A O 1
ATOM 756 N N . GLU A 1 96 ? 0.996 -0.071 -10.038 1.00 80.38 96 GLU A N 1
ATOM 757 C CA . GLU A 1 96 ? 1.250 1.242 -10.655 1.00 80.38 96 GLU A CA 1
ATOM 758 C C . GLU A 1 96 ? 0.404 2.393 -10.065 1.00 80.38 96 GLU A C 1
ATOM 760 O O . GLU A 1 96 ? 0.097 3.372 -10.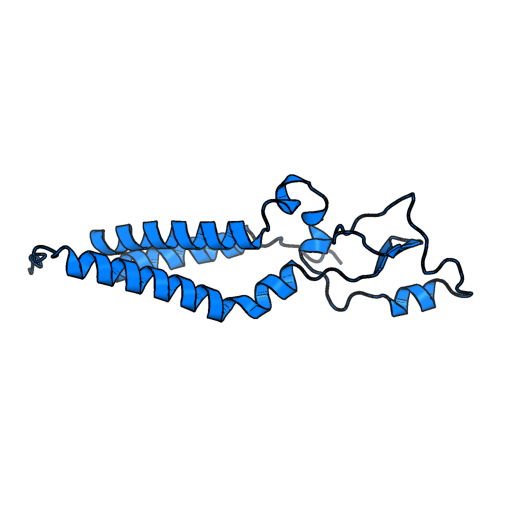751 1.00 80.38 96 GLU A O 1
ATOM 765 N N . TYR A 1 97 ? -0.012 2.317 -8.795 1.00 77.56 97 TYR A N 1
ATOM 766 C CA . TYR A 1 97 ? -1.027 3.242 -8.275 1.00 77.56 97 TYR A CA 1
ATOM 767 C C . TYR A 1 97 ? -0.544 4.701 -8.267 1.00 77.56 97 TYR A C 1
ATOM 769 O O . TYR A 1 97 ? -1.346 5.609 -8.451 1.00 77.56 97 TYR A O 1
ATOM 777 N N . TYR A 1 98 ? 0.767 4.946 -8.173 1.00 77.31 98 TYR A N 1
ATOM 778 C CA . TYR A 1 98 ? 1.361 6.284 -8.308 1.00 77.31 98 TYR A CA 1
ATOM 779 C C . TYR A 1 98 ? 1.194 6.920 -9.697 1.00 77.31 98 TYR A C 1
ATOM 781 O O . TYR A 1 98 ? 1.234 8.143 -9.813 1.00 77.31 98 TYR A O 1
ATOM 789 N N . CYS A 1 99 ? 0.957 6.122 -10.741 1.00 77.69 99 CYS A N 1
ATOM 790 C CA . CYS A 1 99 ? 0.723 6.611 -12.100 1.00 77.69 99 CYS A CA 1
ATOM 791 C C . CYS A 1 99 ? -0.696 7.169 -12.308 1.00 77.69 99 CYS A C 1
ATOM 793 O O . CYS A 1 99 ? -0.981 7.782 -13.337 1.00 77.69 99 CYS A O 1
ATOM 795 N N . ILE A 1 100 ? -1.606 6.955 -11.353 1.00 77.69 100 ILE A N 1
ATOM 796 C CA . ILE A 1 100 ? -2.994 7.411 -11.420 1.00 77.69 100 ILE A CA 1
ATOM 797 C C . ILE A 1 100 ? -3.129 8.690 -10.581 1.00 77.69 100 ILE A C 1
ATOM 799 O O . ILE A 1 100 ? -2.845 8.702 -9.382 1.00 77.69 100 ILE A O 1
ATOM 803 N N . GLY A 1 101 ? -3.627 9.774 -11.187 1.00 69.69 101 GLY A N 1
ATOM 804 C CA . GLY A 1 101 ? -3.683 11.101 -10.551 1.00 69.69 101 GLY A CA 1
ATOM 805 C C . GLY A 1 101 ? -4.453 11.165 -9.221 1.00 69.69 101 GLY A C 1
ATOM 806 O O . GLY A 1 101 ? -4.123 11.980 -8.364 1.00 69.69 101 GLY A O 1
ATOM 807 N N . PHE A 1 102 ? -5.431 10.279 -9.004 1.00 68.81 102 PHE A N 1
ATOM 808 C CA . PHE A 1 102 ? -6.178 10.195 -7.743 1.00 68.81 102 PHE A CA 1
ATOM 809 C C . PHE A 1 102 ? -5.303 9.732 -6.566 1.00 68.81 102 PHE A C 1
ATOM 811 O O . PHE A 1 102 ? -5.304 10.349 -5.501 1.00 68.81 102 PHE A O 1
ATOM 818 N N . TYR A 1 103 ? -4.498 8.689 -6.770 1.00 65.94 103 TYR A N 1
ATOM 819 C CA . TYR A 1 103 ? -3.623 8.126 -5.737 1.00 65.94 103 TYR A CA 1
ATOM 820 C C . TYR A 1 103 ? -2.341 8.951 -5.527 1.00 65.94 103 TYR A C 1
ATOM 822 O O . TYR A 1 103 ? -1.690 8.833 -4.489 1.00 65.94 103 TYR A O 1
ATOM 830 N N . LYS A 1 104 ? -2.009 9.850 -6.468 1.00 64.88 104 LYS A N 1
ATOM 831 C CA . LYS A 1 104 ? -1.003 10.908 -6.267 1.00 64.88 104 LYS A CA 1
ATOM 832 C C . LYS A 1 104 ? -1.446 11.913 -5.191 1.00 64.88 104 LYS A C 1
ATOM 834 O O . LYS A 1 104 ? -0.604 12.424 -4.458 1.00 64.88 104 LYS A O 1
ATOM 839 N N . ALA A 1 105 ? -2.754 12.174 -5.076 1.00 60.12 105 ALA A N 1
ATOM 840 C CA . ALA A 1 105 ? -3.329 13.067 -4.066 1.00 60.12 105 ALA A CA 1
ATOM 841 C C . ALA A 1 105 ? -3.669 12.346 -2.748 1.00 60.12 105 ALA A C 1
ATOM 843 O O . ALA A 1 105 ? -3.449 12.898 -1.672 1.00 60.12 105 ALA A O 1
ATOM 844 N N . PHE A 1 106 ? -4.170 11.110 -2.822 1.00 63.91 106 PHE A N 1
ATOM 845 C CA . PHE A 1 106 ? -4.451 10.265 -1.659 1.00 63.91 106 PHE A CA 1
ATOM 846 C C . PHE A 1 106 ? -3.530 9.045 -1.645 1.00 63.91 106 PHE A C 1
ATOM 848 O O . PHE A 1 106 ? -3.762 8.065 -2.350 1.00 63.91 106 PHE A O 1
ATOM 855 N N . SER A 1 107 ? -2.495 9.089 -0.803 1.00 69.56 107 SER A N 1
ATOM 856 C CA . SER A 1 107 ? -1.612 7.938 -0.609 1.00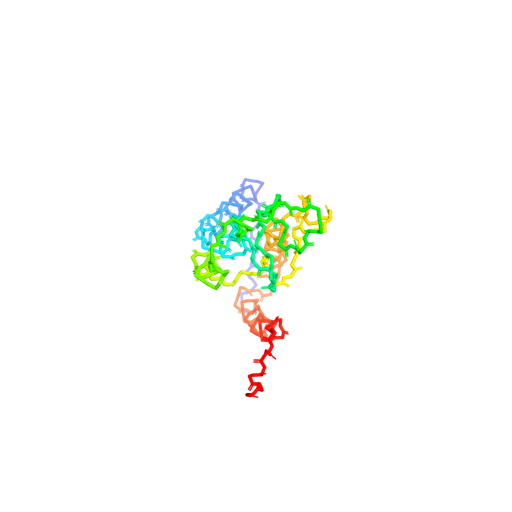 69.56 107 SER A CA 1
ATOM 857 C C . SER A 1 107 ? -2.401 6.753 -0.043 1.00 69.56 107 SER A C 1
ATOM 859 O O . SER A 1 107 ? -3.256 6.928 0.830 1.00 69.56 107 SER A O 1
ATOM 861 N N . ALA A 1 108 ? -2.064 5.536 -0.480 1.00 71.56 108 ALA A N 1
ATOM 862 C CA . ALA A 1 108 ? -2.602 4.290 0.076 1.00 71.56 108 ALA A CA 1
ATOM 863 C C . ALA A 1 108 ? -2.492 4.242 1.613 1.00 71.56 108 ALA A C 1
ATOM 865 O O . ALA A 1 108 ? -3.379 3.742 2.300 1.00 71.56 108 ALA A O 1
ATOM 866 N N . ILE A 1 109 ? -1.446 4.867 2.157 1.00 72.94 109 ILE A N 1
ATOM 867 C CA . ILE A 1 109 ? -1.212 5.020 3.593 1.00 72.94 109 ILE A CA 1
ATOM 868 C C . ILE A 1 109 ? -2.316 5.839 4.270 1.00 72.94 109 ILE A C 1
ATOM 870 O O . ILE A 1 109 ? -2.815 5.469 5.330 1.00 72.94 109 ILE A O 1
ATOM 874 N N . THR A 1 110 ? -2.710 6.958 3.665 1.00 76.19 110 THR A N 1
ATOM 875 C CA . THR A 1 110 ? -3.750 7.835 4.211 1.00 76.19 110 THR A CA 1
ATOM 876 C C . THR A 1 110 ? -5.088 7.111 4.251 1.00 76.19 110 THR A C 1
ATOM 878 O O . THR A 1 110 ? -5.811 7.211 5.242 1.00 76.19 110 THR A O 1
ATOM 881 N N . LEU A 1 111 ? -5.393 6.340 3.203 1.00 78.31 111 LEU A N 1
ATOM 882 C CA . LEU A 1 111 ? -6.607 5.533 3.150 1.00 78.31 111 LEU A CA 1
ATOM 883 C C . LEU A 1 111 ? -6.590 4.426 4.212 1.00 78.31 111 LEU A C 1
ATOM 885 O O . LEU A 1 111 ? -7.597 4.208 4.881 1.00 78.31 111 LEU A O 1
ATOM 889 N N . GLN A 1 112 ? -5.438 3.786 4.423 1.00 77.38 112 GLN A N 1
ATOM 890 C CA . GLN A 1 112 ? -5.267 2.778 5.464 1.00 77.38 112 GLN A CA 1
ATOM 891 C C . GLN A 1 112 ? -5.474 3.362 6.870 1.00 77.38 112 GLN A C 1
ATOM 893 O O . GLN A 1 112 ? -6.217 2.781 7.658 1.00 77.38 112 GLN A O 1
ATOM 898 N N . TYR A 1 113 ? -4.904 4.532 7.189 1.00 74.81 113 TYR A N 1
ATOM 899 C CA . TYR A 1 113 ? -5.138 5.164 8.497 1.00 74.81 113 TYR A CA 1
ATOM 900 C C . TYR A 1 113 ? -6.569 5.614 8.693 1.00 74.81 113 TYR A C 1
ATOM 902 O O . TYR A 1 113 ? -7.109 5.450 9.785 1.00 74.81 113 TYR A O 1
ATOM 910 N N . LEU A 1 114 ? -7.184 6.170 7.651 1.00 82.19 114 LEU A N 1
ATOM 911 C CA . LEU A 1 114 ? -8.582 6.557 7.718 1.00 82.19 114 LEU A CA 1
ATOM 912 C C . LEU A 1 114 ? -9.459 5.327 7.987 1.00 82.19 114 LEU A C 1
ATOM 914 O O . LEU A 1 114 ? -10.307 5.369 8.873 1.00 82.19 114 LEU A O 1
ATOM 918 N N . GLY A 1 115 ? -9.198 4.219 7.289 1.00 81.44 115 GLY A N 1
ATOM 919 C CA . GLY A 1 115 ? -9.887 2.948 7.495 1.00 81.44 115 GLY A CA 1
ATOM 920 C C . GLY A 1 115 ? -9.726 2.410 8.916 1.00 81.44 115 GLY A C 1
ATOM 921 O O . GLY A 1 115 ? -10.719 2.081 9.557 1.00 81.44 115 GLY A O 1
ATOM 922 N N . VAL A 1 116 ? -8.501 2.388 9.451 1.00 78.25 116 VAL A N 1
ATOM 923 C CA . VAL A 1 116 ? -8.232 1.940 10.830 1.00 78.25 116 VAL A CA 1
ATOM 924 C C . VAL A 1 116 ? -8.912 2.849 11.857 1.00 78.25 116 VAL A C 1
ATOM 926 O O . VAL A 1 116 ? -9.510 2.350 12.808 1.00 78.25 116 VAL A O 1
ATOM 929 N N . ALA A 1 117 ? -8.877 4.169 11.665 1.00 78.69 117 ALA A N 1
ATOM 930 C CA . ALA A 1 117 ? -9.522 5.119 12.569 1.00 78.69 117 ALA A CA 1
ATOM 931 C C . ALA A 1 117 ? -11.045 4.924 12.603 1.00 78.69 117 ALA A C 1
ATOM 933 O O . ALA A 1 117 ? -11.641 4.834 13.678 1.00 78.69 117 ALA A O 1
ATOM 934 N N . VAL A 1 118 ? -11.665 4.800 11.426 1.00 84.69 118 VAL A N 1
ATOM 935 C CA . VAL A 1 118 ? -13.103 4.547 11.289 1.00 84.69 118 VAL A CA 1
ATOM 936 C C . VAL A 1 118 ? -13.468 3.180 11.872 1.00 84.69 118 VAL A C 1
ATOM 938 O O . VAL A 1 118 ? -14.403 3.079 12.665 1.00 84.69 118 VAL A O 1
ATOM 941 N N . GLY A 1 119 ? -12.702 2.136 11.549 1.00 80.88 119 GLY A N 1
ATOM 942 C CA . GLY A 1 119 ? -12.908 0.784 12.063 1.00 80.88 119 GLY A CA 1
ATOM 943 C C . GLY A 1 119 ? -12.838 0.732 13.585 1.00 80.88 119 GLY A C 1
ATOM 944 O O . GLY A 1 119 ? -13.744 0.205 14.226 1.00 80.88 119 GLY A O 1
ATOM 945 N N . ASN A 1 120 ? -11.828 1.362 14.183 1.00 77.69 120 ASN A N 1
ATOM 946 C CA . ASN A 1 120 ? -11.694 1.408 15.633 1.00 77.69 120 ASN A CA 1
ATOM 947 C C . ASN A 1 120 ? -12.825 2.200 16.298 1.00 77.69 120 ASN A C 1
ATOM 949 O O . ASN A 1 120 ? -13.276 1.805 17.372 1.00 77.69 120 ASN A O 1
ATOM 953 N N . PHE A 1 121 ? -13.323 3.274 15.677 1.00 79.81 121 PHE A N 1
ATOM 954 C CA . PHE A 1 121 ? -14.481 4.004 16.199 1.00 79.81 121 PHE A CA 1
ATOM 955 C C . PHE A 1 121 ? -15.735 3.119 16.250 1.00 79.81 121 PHE A C 1
ATOM 957 O O . PHE A 1 121 ? -16.427 3.071 17.270 1.00 79.81 121 PHE A O 1
ATOM 964 N N . PHE A 1 122 ? -16.016 2.376 15.175 1.00 82.19 122 PHE A N 1
ATOM 965 C CA . PHE A 1 122 ? -17.153 1.456 15.138 1.00 82.19 122 PHE A CA 1
ATOM 966 C C . PHE A 1 122 ? -16.978 0.293 16.114 1.00 82.19 122 PHE A C 1
ATOM 968 O O . PHE A 1 122 ? -17.880 0.022 16.903 1.00 82.19 122 PHE A O 1
ATOM 975 N N . VAL A 1 123 ? -15.819 -0.366 16.109 1.00 79.75 123 VAL A N 1
ATOM 976 C CA . VAL A 1 123 ? -15.516 -1.478 17.020 1.00 79.75 123 VAL A CA 1
ATOM 977 C C . VAL A 1 123 ? -15.605 -1.033 18.480 1.00 79.75 123 VAL A C 1
ATOM 979 O O . VAL A 1 123 ? -16.148 -1.778 19.291 1.00 79.75 123 VAL A O 1
ATOM 982 N N . GLY A 1 124 ? -15.164 0.186 18.808 1.00 73.88 124 GLY A N 1
ATOM 983 C CA . GLY A 1 124 ? -15.350 0.790 20.130 1.00 73.88 124 GLY A CA 1
ATOM 984 C C . GLY A 1 124 ? -16.828 0.881 20.517 1.00 73.88 124 GLY A C 1
ATOM 985 O O . GLY A 1 124 ? -17.239 0.287 21.508 1.00 73.88 124 GLY A O 1
ATOM 986 N N . ASN A 1 125 ? -17.658 1.486 19.662 1.00 76.94 125 ASN A N 1
ATOM 987 C CA . ASN A 1 125 ? -19.106 1.579 19.896 1.00 76.94 125 ASN A CA 1
ATOM 988 C C . ASN A 1 125 ? -19.784 0.201 20.049 1.00 76.94 125 ASN A C 1
ATOM 990 O O . ASN A 1 125 ? -20.725 0.042 20.829 1.00 76.94 125 ASN A O 1
ATOM 994 N N . PHE A 1 126 ? -19.338 -0.807 19.294 1.00 76.38 126 PHE A N 1
ATOM 995 C CA . PHE A 1 126 ? -19.843 -2.176 19.424 1.00 76.38 126 PHE A CA 1
ATOM 996 C C . PHE A 1 126 ? -19.361 -2.857 20.712 1.00 76.38 126 PHE A C 1
ATOM 998 O O . PHE A 1 126 ? -20.123 -3.610 21.320 1.00 76.38 126 PHE A O 1
ATOM 1005 N N . ALA A 1 127 ? -18.125 -2.605 21.146 1.00 76.31 127 ALA A N 1
ATOM 1006 C CA . ALA A 1 127 ? -17.577 -3.121 22.399 1.00 76.31 127 ALA A CA 1
ATOM 1007 C C . ALA A 1 127 ? -18.346 -2.604 23.620 1.00 76.31 127 ALA A C 1
ATOM 1009 O O . ALA A 1 127 ? -18.588 -3.389 24.537 1.00 76.31 127 ALA A O 1
ATOM 1010 N N . ASP A 1 128 ? -18.801 -1.352 23.581 1.00 75.25 128 ASP A N 1
ATOM 1011 C CA . ASP A 1 128 ? -19.572 -0.748 24.671 1.00 75.25 128 ASP A CA 1
ATOM 1012 C C . ASP A 1 128 ? -20.984 -1.345 24.784 1.00 75.25 128 ASP A C 1
ATOM 1014 O O . ASP A 1 128 ? -21.504 -1.517 25.882 1.00 75.25 128 ASP A O 1
ATOM 1018 N N . LYS A 1 129 ? -21.608 -1.727 23.658 1.00 80.69 129 LYS A N 1
ATOM 1019 C CA . LYS A 1 129 ? -22.970 -2.299 23.650 1.00 80.69 129 LYS A CA 1
ATOM 1020 C C . LYS A 1 129 ? -23.030 -3.805 23.900 1.00 80.69 129 LYS A C 1
ATOM 1022 O O . LYS A 1 129 ? -23.975 -4.275 24.526 1.00 80.69 129 LYS A O 1
ATOM 1027 N N . PHE A 1 130 ? -22.075 -4.569 23.372 1.00 77.25 130 PHE A N 1
ATOM 1028 C CA . PHE A 1 130 ? -22.109 -6.042 23.390 1.00 77.25 130 PHE A CA 1
ATOM 1029 C C . PHE A 1 130 ? -21.061 -6.670 24.317 1.00 77.25 130 PHE A C 1
ATOM 1031 O O . PHE A 1 130 ? -21.010 -7.893 24.465 1.00 77.25 130 PHE A O 1
ATOM 1038 N N . GLY A 1 131 ? -20.238 -5.841 24.959 1.00 75.81 131 GLY A N 1
ATOM 1039 C CA . GLY A 1 131 ? -19.139 -6.274 25.806 1.00 75.81 131 GLY A CA 1
ATOM 1040 C C . GLY A 1 131 ? -17.880 -6.616 25.006 1.00 75.81 131 GLY A C 1
ATOM 1041 O O . GLY A 1 131 ? -17.903 -7.246 23.946 1.00 75.81 131 GLY A O 1
ATOM 1042 N N . ARG A 1 132 ? -16.727 -6.247 25.571 1.00 74.00 132 ARG A N 1
ATOM 1043 C CA . ARG A 1 132 ? -15.400 -6.317 24.932 1.00 74.00 132 ARG A CA 1
ATOM 1044 C C . ARG A 1 132 ? -15.034 -7.693 24.357 1.00 74.00 132 ARG A C 1
ATOM 1046 O O . ARG A 1 132 ? -14.373 -7.776 23.325 1.00 74.00 132 ARG A O 1
ATOM 1053 N N . ARG A 1 133 ? -15.452 -8.781 25.014 1.00 77.44 133 ARG A N 1
ATOM 1054 C CA . ARG A 1 133 ? -15.074 -10.157 24.643 1.00 77.44 133 ARG A CA 1
ATOM 1055 C C . ARG A 1 133 ? -15.755 -10.636 23.360 1.00 77.44 133 ARG A C 1
ATOM 1057 O O . ARG A 1 133 ? -15.103 -11.272 22.537 1.00 77.44 133 ARG A O 1
ATOM 1064 N N . VAL A 1 134 ? -17.039 -10.322 23.184 1.00 81.50 134 VAL A N 1
ATOM 1065 C CA . VAL A 1 134 ? -17.812 -10.736 22.000 1.00 81.50 134 VAL A CA 1
ATOM 1066 C C . VAL A 1 134 ? -17.345 -9.953 20.778 1.00 81.50 134 VAL A C 1
ATOM 1068 O O . VAL A 1 134 ? -17.101 -10.538 19.725 1.00 81.50 134 VAL A O 1
ATOM 1071 N N . THR A 1 135 ? -17.113 -8.651 20.944 1.00 78.50 135 THR A N 1
ATOM 1072 C CA . THR A 1 135 ? -16.628 -7.783 19.868 1.00 78.50 135 THR A CA 1
ATOM 1073 C C . THR A 1 135 ? -15.235 -8.188 19.378 1.00 78.50 135 THR A C 1
ATOM 1075 O O . THR A 1 135 ? -15.012 -8.243 18.171 1.00 78.50 135 THR A O 1
ATOM 1078 N N . LEU A 1 136 ? -14.315 -8.561 20.278 1.00 77.62 136 LEU A N 1
ATOM 1079 C CA . LEU A 1 136 ? -12.990 -9.069 19.890 1.00 77.62 136 LEU A CA 1
ATOM 1080 C C . LEU A 1 136 ? -13.067 -10.391 19.113 1.00 77.62 136 LEU A C 1
ATOM 1082 O O . LEU A 1 136 ? -12.372 -10.550 18.113 1.00 77.62 136 LEU A O 1
ATOM 1086 N N . MET A 1 137 ? -13.923 -11.329 19.534 1.00 81.12 137 MET A N 1
ATOM 1087 C CA . MET A 1 137 ? -14.110 -12.583 18.794 1.00 81.12 137 MET A CA 1
ATOM 1088 C C . MET A 1 137 ? -14.717 -12.338 17.408 1.00 81.12 137 MET A C 1
ATOM 1090 O O . MET A 1 137 ? -14.270 -12.949 16.440 1.00 81.12 137 MET A O 1
ATOM 1094 N N . GLY A 1 138 ? -15.675 -11.413 17.294 1.00 83.19 138 GLY A N 1
ATOM 1095 C CA . GLY A 1 138 ? -16.245 -11.004 16.008 1.00 83.19 138 GLY A CA 1
ATOM 1096 C C . GLY A 1 138 ? -15.208 -10.378 15.073 1.00 83.19 138 GLY A C 1
ATOM 1097 O O . GLY A 1 138 ? -15.141 -10.746 13.903 1.00 83.19 138 GLY A O 1
ATOM 1098 N N . ALA A 1 139 ? -14.350 -9.497 15.593 1.00 80.56 139 ALA A N 1
ATOM 1099 C CA . ALA A 1 139 ? -13.286 -8.868 14.812 1.00 80.56 139 ALA A CA 1
ATOM 1100 C C . ALA A 1 139 ? -12.275 -9.892 14.268 1.00 80.56 139 ALA A C 1
ATOM 1102 O O . ALA A 1 139 ? -11.890 -9.813 13.107 1.00 80.56 139 ALA A O 1
ATOM 1103 N N . ILE A 1 140 ? -11.886 -10.887 15.072 1.00 83.44 140 ILE A N 1
ATOM 1104 C CA . ILE A 1 140 ? -10.973 -11.955 14.630 1.00 83.44 140 ILE A CA 1
ATOM 1105 C C . ILE A 1 140 ? -11.641 -12.846 13.573 1.00 83.44 140 ILE A C 1
ATOM 1107 O O . ILE A 1 140 ? -11.018 -13.180 12.565 1.00 83.44 140 ILE A O 1
ATOM 1111 N N . LEU A 1 141 ? -12.912 -13.208 13.780 1.00 87.62 141 LEU A N 1
ATOM 1112 C CA . LEU A 1 141 ? -13.666 -14.052 12.850 1.00 87.62 141 LEU A CA 1
ATOM 1113 C C . LEU A 1 141 ? -13.919 -13.386 11.498 1.00 87.62 141 LEU A C 1
ATOM 1115 O O . LEU A 1 141 ? -14.008 -14.096 10.504 1.00 87.62 141 LEU A O 1
ATOM 1119 N N . LEU A 1 142 ? -14.037 -12.058 11.452 1.00 84.56 142 LEU A N 1
ATOM 1120 C CA . LEU A 1 142 ? -14.178 -11.308 10.202 1.00 84.56 142 LEU A CA 1
ATOM 1121 C C . LEU A 1 142 ? -12.820 -10.977 9.568 1.00 84.56 142 LEU A C 1
ATOM 1123 O O . LEU A 1 142 ? -12.672 -11.086 8.354 1.00 84.56 142 LEU A O 1
ATOM 1127 N N . GLY A 1 143 ? -11.816 -10.642 10.381 1.00 79.81 143 GLY A N 1
ATOM 1128 C CA . GLY A 1 143 ? -10.504 -10.218 9.895 1.00 79.81 143 GLY A CA 1
ATOM 1129 C C . GLY A 1 143 ? -9.690 -11.337 9.245 1.00 79.81 143 GLY A C 1
ATOM 1130 O O . GLY A 1 143 ? -9.049 -11.108 8.223 1.00 79.81 143 GLY A O 1
ATOM 1131 N N . ILE A 1 144 ? -9.721 -12.561 9.787 1.00 85.12 144 ILE A N 1
ATOM 1132 C CA . ILE A 1 144 ? -8.958 -13.682 9.208 1.00 85.12 144 ILE A CA 1
ATOM 1133 C C . ILE A 1 144 ? -9.448 -14.025 7.785 1.00 85.12 144 ILE A C 1
ATOM 1135 O O . ILE A 1 144 ? -8.611 -14.096 6.885 1.00 85.12 144 ILE A O 1
ATOM 1139 N N . PRO A 1 145 ? -10.760 -14.198 7.523 1.00 86.31 145 PRO A N 1
ATOM 1140 C CA . PRO A 1 145 ? -11.257 -14.437 6.168 1.00 86.31 145 PRO A CA 1
ATOM 1141 C C . PRO A 1 145 ? -10.969 -13.296 5.192 1.00 86.31 145 PRO A C 1
ATOM 1143 O O . PRO A 1 145 ? -10.658 -13.556 4.034 1.00 86.31 145 PRO A O 1
ATOM 1146 N N . GLU A 1 146 ? -11.048 -12.042 5.638 1.00 81.19 146 GLU A N 1
ATOM 1147 C CA . GLU A 1 146 ? -10.773 -10.885 4.783 1.00 81.19 146 GLU A CA 1
ATOM 1148 C C . GLU A 1 146 ? -9.312 -10.861 4.307 1.00 81.19 146 GLU A C 1
ATOM 1150 O O . GLU A 1 146 ? -9.050 -10.623 3.127 1.00 81.19 146 GLU A O 1
ATOM 1155 N N . LEU A 1 147 ? -8.361 -11.204 5.183 1.00 77.69 147 LEU A N 1
ATOM 1156 C CA . LEU A 1 147 ? -6.943 -11.330 4.822 1.00 77.69 147 LEU A CA 1
ATOM 1157 C C . LEU A 1 147 ? -6.701 -12.449 3.799 1.00 77.69 147 LEU A C 1
ATOM 1159 O O . LEU A 1 147 ? -5.888 -12.301 2.892 1.00 77.69 147 LEU A O 1
ATOM 1163 N N . VAL A 1 148 ? -7.431 -13.559 3.919 1.00 81.44 148 VAL A N 1
ATOM 1164 C CA . VAL A 1 148 ? -7.357 -14.688 2.978 1.00 81.44 148 VAL A CA 1
ATOM 1165 C C . VAL A 1 148 ? -7.967 -14.315 1.618 1.00 81.44 148 VAL A C 1
ATOM 1167 O O . VAL A 1 148 ? -7.437 -14.685 0.577 1.00 81.44 148 VAL A O 1
ATOM 1170 N N . LEU A 1 149 ? -9.066 -13.560 1.594 1.00 79.25 149 LEU A N 1
ATOM 1171 C CA . LEU A 1 149 ? -9.744 -13.174 0.350 1.00 79.25 149 LEU A CA 1
ATOM 1172 C C . LEU A 1 149 ? -9.018 -12.071 -0.426 1.00 79.25 149 LEU A C 1
ATOM 1174 O O . LEU A 1 149 ? -9.083 -12.044 -1.652 1.00 79.25 149 LEU A O 1
ATOM 1178 N N . THR A 1 150 ? -8.353 -11.155 0.278 1.00 75.81 150 THR A N 1
ATOM 1179 C CA . THR A 1 150 ? -7.622 -10.031 -0.332 1.00 75.81 150 THR A CA 1
ATOM 1180 C C . THR A 1 150 ? -6.224 -10.410 -0.814 1.00 75.81 150 THR A C 1
ATOM 1182 O O . THR A 1 150 ? -5.650 -9.694 -1.635 1.00 75.81 150 THR A O 1
ATOM 1185 N N . GLY A 1 151 ? -5.681 -11.542 -0.360 1.00 69.31 151 GLY A N 1
ATOM 1186 C CA . GLY A 1 151 ? -4.463 -12.110 -0.924 1.00 69.31 151 GLY A CA 1
ATOM 1187 C C . GLY A 1 151 ? -4.677 -12.519 -2.382 1.00 69.31 151 GLY A C 1
ATOM 1188 O O . GLY A 1 151 ? -5.539 -13.344 -2.681 1.00 69.31 151 GLY A O 1
ATOM 1189 N N . LYS A 1 152 ? -3.875 -11.972 -3.304 1.00 58.88 152 LYS A N 1
ATOM 1190 C CA . LYS A 1 152 ? -3.748 -12.557 -4.642 1.00 58.88 152 LYS A CA 1
ATOM 1191 C C . LYS A 1 152 ? -3.091 -13.928 -4.498 1.00 58.88 152 LYS A C 1
ATOM 1193 O O . LYS A 1 152 ? -1.919 -14.028 -4.142 1.00 58.88 152 LYS A O 1
ATOM 1198 N N . TRP A 1 153 ? -3.850 -14.980 -4.779 1.00 58.06 153 TRP A N 1
ATOM 1199 C CA . TRP A 1 153 ? -3.319 -16.329 -4.927 1.00 58.06 153 TRP A CA 1
ATOM 1200 C C . TRP A 1 153 ? -2.721 -16.447 -6.324 1.00 58.06 153 TRP A C 1
ATOM 1202 O O . TRP A 1 153 ? -3.378 -16.917 -7.251 1.00 58.06 153 TRP A O 1
ATOM 1212 N N . GLU A 1 154 ? -1.483 -15.992 -6.491 1.00 52.34 154 GLU A N 1
ATOM 1213 C CA . GLU A 1 154 ? -0.670 -16.482 -7.599 1.00 52.34 154 GLU A CA 1
ATOM 1214 C C . GLU A 1 154 ? -0.337 -17.940 -7.275 1.00 52.34 154 GLU A C 1
ATOM 1216 O O . GLU A 1 154 ? 0.646 -18.259 -6.606 1.00 52.34 154 GLU A O 1
ATOM 1221 N N . PHE A 1 155 ? -1.239 -18.840 -7.674 1.00 47.59 155 PHE A N 1
ATOM 1222 C CA . PHE A 1 155 ? -0.876 -20.233 -7.847 1.00 47.59 155 PHE A CA 1
ATOM 1223 C C . PHE A 1 155 ? 0.281 -20.231 -8.838 1.00 47.59 155 PHE A C 1
ATOM 1225 O O . PHE A 1 155 ? 0.142 -19.775 -9.970 1.00 47.59 155 PHE A O 1
ATOM 1232 N N . ILE A 1 156 ? 1.443 -20.645 -8.340 1.00 47.69 156 ILE A N 1
ATOM 1233 C CA . ILE A 1 156 ? 2.647 -20.905 -9.114 1.00 47.69 156 ILE A CA 1
ATOM 1234 C C . ILE A 1 156 ? 2.277 -22.014 -10.105 1.00 47.69 156 ILE A C 1
ATOM 1236 O O . ILE A 1 156 ? 2.429 -23.197 -9.804 1.00 47.69 156 ILE A O 1
ATOM 1240 N N . ASP A 1 157 ? 1.721 -21.640 -11.252 1.00 41.91 157 ASP A N 1
ATOM 1241 C CA . ASP A 1 157 ? 1.723 -22.497 -12.425 1.00 41.91 157 ASP A CA 1
ATOM 1242 C C . ASP A 1 157 ? 3.161 -22.453 -12.956 1.00 41.91 157 ASP A C 1
ATOM 1244 O O . ASP A 1 157 ? 3.695 -21.383 -13.262 1.00 41.91 157 ASP A O 1
ATOM 1248 N N . GLY A 1 158 ? 3.816 -23.614 -12.888 1.00 39.31 158 GLY A N 1
ATOM 1249 C CA . GLY A 1 158 ? 5.237 -23.804 -13.190 1.00 39.31 158 GLY A CA 1
ATOM 1250 C C . GLY A 1 158 ? 5.621 -23.668 -14.656 1.00 39.31 158 GLY A C 1
ATOM 1251 O O . GLY A 1 158 ? 4.730 -23.611 -15.532 1.00 39.31 158 GLY A O 1
#

Organism: Nippostrongylus brasiliensis (NCBI:txid27835)

Sequence (158 aa):
MAIEEAEPTTWADLRLDILIFATYQLCHALSTQQVIPVLLNYTPKVGCFDNVCQEIEEKCYRKCDTCTNVCANSTDFETCKSQYKPDFLSSAMEYEYYCIGFYKAFSAITLQYLGVAVGNFFVGNFADKFGRRVTLMGAILLGIPELVLTGKWEFIDG

Radius of gyration: 23.68 Å; chains: 1; bounding box: 56×40×62 Å

Foldseek 3Di:
DDPPPDDDDDPVNVVVVVVCLVVVLVVVCVVVPPPPCCQAQDAFQWDDDDQAIFGDPQLQQDDDPPGDGPCPPPPDSVVVVVVRDDPDDGNCNVVSQSVDPVCVVPPPVNVVSVVVSVVVVVLVVVCVVPNVPVSVVVCVVVVVVVVVVPDDPPPPPD

pLDDT: mean 73.1, std 10.69, range [31.27, 87.62]